Protein AF-A0A9P4TNW9-F1 (afdb_monomer)

Mean predicted aligned error: 18.56 Å

Structure (mmCIF, N/CA/C/O backbone):
data_AF-A0A9P4TNW9-F1
#
_entry.id   AF-A0A9P4TNW9-F1
#
loop_
_atom_site.group_PDB
_atom_site.id
_atom_site.type_symbol
_atom_site.label_atom_id
_atom_site.label_alt_id
_atom_site.label_comp_id
_atom_site.label_asym_id
_atom_site.label_entity_id
_atom_site.label_seq_id
_atom_site.pdbx_PDB_ins_code
_atom_site.Cartn_x
_atom_site.Cartn_y
_atom_site.Cartn_z
_atom_site.occupancy
_atom_site.B_iso_or_equiv
_atom_site.auth_seq_id
_atom_site.auth_comp_id
_atom_site.auth_asym_id
_atom_site.auth_atom_id
_atom_site.pdbx_PDB_model_num
ATOM 1 N N . MET A 1 1 ? 86.520 46.117 -26.690 1.00 47.91 1 MET A N 1
ATOM 2 C CA . MET A 1 1 ? 86.834 45.336 -27.907 1.00 47.91 1 MET A CA 1
ATOM 3 C C . MET A 1 1 ? 85.521 44.893 -28.543 1.00 47.91 1 MET A C 1
ATOM 5 O O . MET A 1 1 ? 84.612 44.568 -27.789 1.00 47.91 1 MET A O 1
ATOM 9 N N . PRO A 1 2 ? 85.377 45.004 -29.872 1.00 52.19 2 PRO A N 1
ATOM 10 C CA . PRO A 1 2 ? 84.082 45.031 -30.552 1.00 52.19 2 PRO A CA 1
ATOM 11 C C . PRO A 1 2 ? 83.482 43.635 -30.749 1.00 52.19 2 PRO A C 1
ATOM 13 O O . PRO A 1 2 ? 84.196 42.674 -31.036 1.00 52.19 2 PRO A O 1
ATOM 16 N N . PHE A 1 3 ? 82.156 43.546 -30.642 1.00 49.03 3 PHE A N 1
ATOM 17 C CA . PHE A 1 3 ? 81.394 42.363 -31.029 1.00 49.03 3 PHE A CA 1
ATOM 18 C C . PHE A 1 3 ? 81.431 42.208 -32.555 1.00 49.03 3 PHE A C 1
ATOM 20 O O . PHE A 1 3 ? 80.931 43.051 -33.298 1.00 49.03 3 PHE A O 1
ATOM 27 N N . LYS A 1 4 ? 82.059 41.123 -33.015 1.00 55.12 4 LYS A N 1
ATOM 28 C CA . LYS A 1 4 ? 82.062 40.679 -34.412 1.00 55.12 4 LYS A CA 1
ATOM 29 C C . LYS A 1 4 ? 80.697 40.054 -34.710 1.00 55.12 4 LYS A C 1
ATOM 31 O O . LYS A 1 4 ? 80.397 38.977 -34.203 1.00 55.12 4 LYS A O 1
ATOM 36 N N . TYR A 1 5 ? 79.887 40.715 -35.531 1.00 51.59 5 TYR A N 1
ATOM 37 C CA . TYR A 1 5 ? 78.721 40.081 -36.141 1.00 51.59 5 TYR A CA 1
ATOM 38 C C . TYR A 1 5 ? 79.212 39.055 -37.166 1.00 51.59 5 TYR A C 1
ATOM 40 O O . TYR A 1 5 ? 79.768 39.409 -38.205 1.00 51.59 5 TYR A O 1
ATOM 48 N N . GLY A 1 6 ? 79.053 37.774 -36.838 1.00 48.97 6 GLY A N 1
ATOM 49 C CA . GLY A 1 6 ? 79.228 36.677 -37.779 1.00 48.97 6 GLY A CA 1
ATOM 50 C C . GLY A 1 6 ? 78.022 36.613 -38.706 1.00 48.97 6 GLY A C 1
ATOM 51 O O . GLY A 1 6 ? 76.986 36.067 -38.346 1.00 48.97 6 GLY A O 1
ATOM 52 N N . GLN A 1 7 ? 78.165 37.191 -39.892 1.00 53.88 7 GLN A N 1
ATOM 53 C CA . GLN A 1 7 ? 77.268 36.977 -41.016 1.00 53.88 7 GLN A CA 1
ATOM 54 C C . GLN A 1 7 ? 77.481 35.542 -41.522 1.00 53.88 7 GLN A C 1
ATOM 56 O O . GLN A 1 7 ? 78.504 35.252 -42.139 1.00 53.88 7 GLN A O 1
ATOM 61 N N . ILE A 1 8 ? 76.539 34.637 -41.248 1.00 53.56 8 ILE A N 1
ATOM 62 C CA . ILE A 1 8 ? 76.513 33.301 -41.858 1.00 53.56 8 ILE A CA 1
ATOM 63 C C . ILE A 1 8 ? 75.318 33.246 -42.808 1.00 53.56 8 ILE A C 1
ATOM 65 O O . ILE A 1 8 ? 74.188 32.977 -42.421 1.00 53.56 8 ILE A O 1
ATOM 69 N N . ARG A 1 9 ? 75.627 33.649 -44.043 1.00 43.59 9 ARG A N 1
ATOM 70 C CA . ARG A 1 9 ? 75.405 32.897 -45.282 1.00 43.59 9 ARG A CA 1
ATOM 71 C C . ARG A 1 9 ? 74.118 32.064 -45.339 1.00 43.59 9 ARG A C 1
ATOM 73 O O . ARG A 1 9 ? 74.047 30.972 -44.787 1.00 43.59 9 ARG A O 1
ATOM 80 N N . SER A 1 10 ? 73.157 32.587 -46.099 1.00 53.81 10 SER A N 1
ATOM 81 C CA . SER A 1 10 ? 72.076 31.824 -46.715 1.00 53.81 10 SER A CA 1
ATOM 82 C C . SER A 1 10 ? 72.660 30.643 -47.485 1.00 53.81 10 SER A C 1
ATOM 84 O O . SER A 1 10 ? 73.411 30.849 -48.439 1.00 53.81 10 SER A O 1
ATOM 86 N N . GLU A 1 11 ? 72.323 29.426 -47.077 1.00 46.09 11 GLU A N 1
ATOM 87 C CA . GLU A 1 11 ? 72.610 28.228 -47.851 1.00 46.09 11 GLU A CA 1
ATOM 88 C C . GLU A 1 11 ? 71.371 27.329 -47.810 1.00 46.09 11 GLU A C 1
ATOM 90 O O . GLU A 1 11 ? 71.047 26.732 -46.790 1.00 46.09 11 GLU A O 1
ATOM 95 N N . ASN A 1 12 ? 70.692 27.345 -48.957 1.00 44.09 12 ASN A N 1
ATOM 96 C CA . ASN A 1 12 ? 69.831 26.324 -49.536 1.00 44.09 12 ASN A CA 1
ATOM 97 C C . ASN A 1 12 ? 68.569 25.929 -48.760 1.00 44.09 12 ASN A C 1
ATOM 99 O O . ASN A 1 12 ? 68.585 25.121 -47.835 1.00 44.09 12 ASN A O 1
ATOM 103 N N . ASP A 1 13 ? 67.447 26.432 -49.280 1.00 46.38 13 ASP A N 1
ATOM 104 C CA . ASP A 1 13 ? 66.204 25.675 -49.378 1.00 46.38 13 ASP A CA 1
ATOM 105 C C . ASP A 1 13 ? 66.505 24.334 -50.069 1.00 46.38 13 ASP A C 1
ATOM 107 O O . ASP A 1 13 ? 66.348 24.178 -51.280 1.00 46.38 13 ASP A O 1
ATOM 111 N N . ASP A 1 14 ? 66.968 23.351 -49.300 1.00 45.84 14 ASP A N 1
ATOM 112 C CA . ASP A 1 14 ? 66.727 21.965 -49.655 1.00 45.84 14 ASP A CA 1
ATOM 113 C C . ASP A 1 14 ? 65.219 21.768 -49.506 1.00 45.84 14 ASP A C 1
ATOM 115 O O . ASP A 1 14 ? 64.694 21.484 -48.425 1.00 45.84 14 ASP A O 1
ATOM 119 N N . GLU A 1 15 ? 64.515 21.961 -50.623 1.00 51.19 15 GLU A N 1
ATOM 120 C CA . GLU A 1 15 ? 63.227 21.348 -50.908 1.00 51.19 15 GLU A CA 1
ATOM 121 C C . GLU A 1 15 ? 63.381 19.834 -50.738 1.00 51.19 15 GLU A C 1
ATOM 123 O O . GLU A 1 15 ? 63.495 19.052 -51.684 1.00 51.19 15 GLU A O 1
ATOM 128 N N . GLN A 1 16 ? 63.374 19.390 -49.486 1.00 46.75 16 GLN A N 1
ATOM 129 C CA . GLN A 1 16 ? 63.173 18.006 -49.147 1.00 46.75 16 GLN A CA 1
ATOM 130 C C . GLN A 1 16 ? 61.691 17.748 -49.375 1.00 46.75 16 GLN A C 1
ATOM 132 O O . GLN A 1 16 ? 60.879 17.733 -48.450 1.00 46.75 16 GLN A O 1
ATOM 137 N N . HIS A 1 17 ? 61.328 17.584 -50.650 1.00 49.25 17 HIS A N 1
ATOM 138 C CA . HIS A 1 17 ? 60.094 16.926 -51.024 1.00 49.25 17 HIS A CA 1
ATOM 139 C C . HIS A 1 17 ? 60.000 15.676 -50.148 1.00 49.25 17 HIS A C 1
ATOM 141 O O . HIS A 1 17 ? 60.891 14.820 -50.232 1.00 49.25 17 HIS A O 1
ATOM 147 N N . PRO A 1 18 ? 58.971 15.538 -49.292 1.00 52.56 18 PRO A N 1
ATOM 148 C CA . PRO A 1 18 ? 58.713 14.252 -48.689 1.00 52.56 18 PRO A CA 1
ATOM 149 C C . PRO A 1 18 ? 58.398 13.328 -49.864 1.00 52.56 18 PRO A C 1
ATOM 151 O O . PRO A 1 18 ? 57.313 13.387 -50.446 1.00 52.56 18 PRO A O 1
ATOM 154 N N . GLY A 1 19 ? 59.392 12.533 -50.277 1.00 48.56 19 GLY A N 1
ATOM 155 C CA . GLY A 1 19 ? 59.220 11.492 -51.281 1.00 48.56 19 GLY A CA 1
ATOM 156 C C . GLY A 1 19 ? 57.992 10.666 -50.907 1.00 48.56 19 GLY A C 1
ATOM 157 O O . GLY A 1 19 ? 57.690 10.575 -49.715 1.00 48.56 19 GLY A O 1
ATOM 158 N N . PRO A 1 20 ? 57.251 10.111 -51.882 1.00 52.66 20 PRO A N 1
ATOM 159 C CA . PRO A 1 20 ? 55.924 9.553 -51.656 1.00 52.66 20 PRO A CA 1
ATOM 160 C C . PRO A 1 20 ? 55.999 8.505 -50.549 1.00 52.66 20 PRO A C 1
ATOM 162 O O . PRO A 1 20 ? 56.418 7.366 -50.770 1.00 52.66 20 PRO A O 1
ATOM 165 N N . GLY A 1 21 ? 55.648 8.925 -49.331 1.00 53.41 21 GLY A N 1
ATOM 166 C CA . GLY A 1 21 ? 55.710 8.085 -48.153 1.00 53.41 21 GLY A CA 1
ATOM 167 C C . GLY A 1 21 ? 54.824 6.898 -48.452 1.00 53.41 21 GLY A C 1
ATOM 168 O O . GLY A 1 21 ? 53.648 7.088 -48.767 1.00 53.41 21 GLY A O 1
ATOM 169 N N . ARG A 1 22 ? 55.404 5.690 -48.448 1.00 57.31 22 ARG A N 1
ATOM 170 C CA . ARG A 1 22 ? 54.666 4.444 -48.664 1.00 57.31 22 ARG A CA 1
ATOM 171 C C . ARG A 1 22 ? 53.419 4.507 -47.800 1.00 57.31 22 ARG A C 1
ATOM 173 O O . ARG A 1 22 ? 53.508 4.417 -46.579 1.00 57.31 22 ARG A O 1
ATOM 180 N N . ILE A 1 23 ? 52.278 4.698 -48.452 1.00 55.97 23 ILE A N 1
ATOM 181 C CA . ILE A 1 23 ? 50.980 4.738 -47.806 1.00 55.97 23 ILE A CA 1
ATOM 182 C C . ILE A 1 23 ? 50.770 3.317 -47.298 1.00 55.97 23 ILE A C 1
ATOM 184 O O . ILE A 1 23 ? 50.393 2.422 -48.056 1.00 55.97 23 ILE A O 1
ATOM 188 N N . THR A 1 24 ? 51.146 3.072 -46.047 1.00 69.50 24 THR A N 1
ATOM 189 C CA . THR A 1 24 ? 50.977 1.768 -45.428 1.00 69.50 24 THR A CA 1
ATOM 190 C C . THR A 1 24 ? 49.485 1.497 -45.373 1.00 69.50 24 THR A C 1
ATOM 192 O O . THR A 1 24 ? 48.682 2.381 -45.086 1.00 69.50 24 THR A O 1
ATOM 195 N N . PHE A 1 25 ? 49.091 0.269 -45.693 1.00 70.50 25 PHE A N 1
ATOM 196 C CA . PHE A 1 25 ? 47.695 -0.173 -45.669 1.00 70.50 25 PHE A CA 1
ATOM 197 C C . PHE A 1 25 ? 46.952 0.290 -44.394 1.00 70.50 25 PHE A C 1
ATOM 199 O O . PHE A 1 25 ? 45.797 0.699 -44.455 1.00 70.50 25 PHE A O 1
ATOM 206 N N . TRP A 1 26 ? 47.672 0.359 -43.271 1.00 65.44 26 TRP A N 1
ATOM 207 C CA . TRP A 1 26 ? 47.224 0.877 -41.980 1.00 65.44 26 TRP A CA 1
ATOM 208 C C . TRP A 1 26 ? 46.790 2.351 -41.962 1.00 65.44 26 TRP A C 1
ATOM 210 O O . TRP A 1 26 ? 45.797 2.657 -41.310 1.00 65.44 26 TRP A O 1
ATOM 220 N N . SER A 1 27 ? 47.450 3.265 -42.684 1.00 71.00 27 SER A N 1
ATOM 221 C CA . SER A 1 27 ? 47.025 4.676 -42.714 1.00 71.00 27 SER A CA 1
ATOM 222 C C . SER A 1 27 ? 45.714 4.855 -43.481 1.00 71.00 27 SER A C 1
ATOM 224 O O . SER A 1 27 ? 44.834 5.587 -43.033 1.00 71.00 27 SER A O 1
ATOM 226 N N . ARG A 1 28 ? 45.516 4.093 -44.567 1.00 72.38 28 ARG A N 1
ATOM 227 C CA . ARG A 1 28 ? 44.237 4.052 -45.297 1.00 72.38 28 ARG A CA 1
ATOM 228 C C . ARG A 1 28 ? 43.113 3.484 -44.439 1.00 72.38 28 ARG A C 1
ATOM 230 O O . ARG A 1 28 ? 42.012 4.022 -44.459 1.00 72.38 28 ARG A O 1
ATOM 237 N N . VAL A 1 29 ? 43.386 2.427 -43.673 1.00 76.44 29 VAL A N 1
ATOM 238 C CA . VAL A 1 29 ? 42.402 1.842 -42.752 1.00 76.44 29 VAL A CA 1
ATOM 239 C C . VAL A 1 29 ? 42.029 2.839 -41.647 1.00 76.44 29 VAL A C 1
ATOM 241 O O . VAL A 1 29 ? 40.841 3.032 -41.405 1.00 76.44 29 VAL A O 1
ATOM 244 N N . CYS A 1 30 ? 42.996 3.537 -41.042 1.00 75.81 30 CYS A N 1
ATOM 245 C CA . CYS A 1 30 ? 42.730 4.568 -40.028 1.00 75.81 30 CYS A CA 1
ATOM 246 C C . CYS A 1 30 ? 41.928 5.765 -40.568 1.00 75.81 30 CYS A C 1
ATOM 248 O O . CYS A 1 30 ? 41.048 6.290 -39.885 1.00 75.81 30 CYS A O 1
ATOM 250 N N . ASP A 1 31 ? 42.185 6.195 -41.804 1.00 73.75 31 ASP A N 1
ATOM 251 C CA . ASP A 1 31 ? 41.414 7.279 -42.417 1.00 73.75 31 ASP A CA 1
ATOM 252 C C . ASP A 1 31 ? 39.982 6.852 -42.758 1.00 73.75 31 ASP A C 1
ATOM 254 O O . ASP A 1 31 ? 39.045 7.644 -42.623 1.00 73.75 31 ASP A O 1
ATOM 258 N N . VAL A 1 32 ? 39.786 5.595 -43.165 1.00 77.38 32 VAL A N 1
ATOM 259 C CA . VAL A 1 32 ? 38.453 5.031 -43.412 1.00 77.38 32 VAL A CA 1
ATOM 260 C C . VAL A 1 32 ? 37.669 4.907 -42.108 1.00 77.38 32 VAL A C 1
ATOM 262 O O . VAL A 1 32 ? 36.507 5.309 -42.073 1.00 77.38 32 VAL A O 1
ATOM 265 N N . THR A 1 33 ? 38.282 4.434 -41.020 1.00 75.31 33 THR A N 1
ATOM 266 C CA . THR A 1 33 ? 37.598 4.315 -39.721 1.00 75.31 33 THR A CA 1
ATOM 267 C C . THR A 1 33 ? 37.238 5.679 -39.136 1.00 75.31 33 THR A C 1
ATOM 269 O O . THR A 1 33 ? 36.120 5.849 -38.652 1.00 75.31 33 THR A O 1
ATOM 272 N N . ARG A 1 34 ? 38.106 6.693 -39.270 1.00 77.12 34 ARG A N 1
ATOM 273 C CA . ARG A 1 34 ? 37.798 8.072 -38.847 1.00 77.12 34 ARG A CA 1
ATOM 274 C C . ARG A 1 34 ? 36.654 8.689 -39.657 1.00 77.12 34 ARG A C 1
ATOM 276 O O . ARG A 1 34 ? 35.833 9.420 -39.108 1.00 77.12 34 ARG A O 1
ATOM 283 N N . LYS A 1 35 ? 36.570 8.377 -40.956 1.00 78.50 35 LYS A N 1
ATOM 284 C CA . LYS A 1 35 ? 35.457 8.804 -41.821 1.00 78.50 35 LYS A CA 1
ATOM 285 C C . LYS A 1 35 ? 34.158 8.050 -41.526 1.00 78.50 35 LYS A C 1
ATOM 287 O O . LYS A 1 35 ? 33.093 8.646 -41.648 1.00 78.50 35 LYS A O 1
ATOM 292 N N . LEU A 1 36 ? 34.228 6.784 -41.104 1.00 84.81 36 LEU A N 1
ATOM 293 C CA . LEU A 1 36 ? 33.054 5.980 -40.737 1.00 84.81 36 LEU A CA 1
ATOM 294 C C . LEU A 1 36 ? 32.521 6.262 -39.327 1.00 84.81 36 LEU A C 1
ATOM 296 O O . LEU A 1 36 ? 31.360 5.970 -39.045 1.00 84.81 36 LEU A O 1
ATOM 300 N N . GLN A 1 37 ? 33.339 6.830 -38.443 1.00 86.50 37 GLN A N 1
ATOM 301 C CA . GLN A 1 37 ? 32.962 7.077 -37.053 1.00 86.50 37 GLN A CA 1
ATOM 302 C C . GLN A 1 37 ? 31.727 7.983 -36.940 1.00 86.50 37 GLN A C 1
ATOM 304 O O . GLN A 1 37 ? 30.786 7.663 -36.219 1.00 86.50 37 GLN A O 1
ATOM 309 N N . TRP A 1 38 ? 31.691 9.079 -37.698 1.00 88.31 38 TRP A N 1
ATOM 310 C CA . TRP A 1 38 ? 30.572 10.024 -37.697 1.00 88.31 38 TRP A CA 1
ATOM 311 C C . TRP A 1 38 ? 29.245 9.436 -38.200 1.00 88.31 38 TRP A C 1
ATOM 313 O O . TRP A 1 38 ? 28.261 9.530 -37.464 1.00 88.31 38 TRP A O 1
ATOM 323 N N . PRO A 1 39 ? 29.169 8.794 -39.385 1.00 91.44 39 PRO A N 1
ATOM 324 C CA . PRO A 1 39 ? 27.926 8.172 -39.833 1.00 91.44 39 PRO A CA 1
ATOM 325 C C . PRO A 1 39 ? 27.506 7.007 -38.931 1.00 91.44 39 PRO A C 1
ATOM 327 O O . PRO A 1 39 ? 26.314 6.833 -38.696 1.00 91.44 39 PRO A O 1
ATOM 330 N N . SER A 1 40 ? 28.455 6.253 -38.363 1.00 90.12 40 SER A N 1
ATOM 331 C CA . SER A 1 40 ? 28.145 5.193 -37.396 1.00 90.12 40 SER A CA 1
ATOM 332 C C . SER A 1 40 ? 27.512 5.745 -36.117 1.00 90.12 40 SER A C 1
ATOM 334 O O . SER A 1 40 ? 26.516 5.198 -35.649 1.00 90.12 40 SER A O 1
ATOM 336 N N . ILE A 1 41 ? 28.063 6.823 -35.547 1.00 93.31 41 ILE A N 1
ATOM 337 C CA . ILE A 1 41 ? 27.492 7.481 -34.361 1.00 93.31 41 ILE A CA 1
ATOM 338 C C . ILE A 1 41 ? 26.113 8.051 -34.693 1.00 93.31 41 ILE A C 1
ATOM 340 O O . ILE A 1 41 ? 25.175 7.872 -33.924 1.00 93.31 41 ILE A O 1
ATOM 344 N N . PHE A 1 42 ? 25.962 8.693 -35.850 1.00 94.75 42 PHE A N 1
ATOM 345 C CA . PHE A 1 42 ? 24.683 9.249 -36.279 1.00 94.75 42 PHE A CA 1
ATOM 346 C C . PHE A 1 42 ? 23.604 8.169 -36.440 1.00 94.75 42 PHE A C 1
ATOM 348 O O . PHE A 1 42 ? 22.486 8.336 -35.955 1.00 94.75 42 PHE A O 1
ATOM 355 N N . LEU A 1 43 ? 23.949 7.032 -37.052 1.00 95.88 43 LEU A N 1
ATOM 356 C CA . LEU A 1 43 ? 23.042 5.894 -37.198 1.00 95.88 43 LEU A CA 1
ATOM 357 C C . LEU A 1 43 ? 22.665 5.311 -35.831 1.00 95.88 43 LEU A C 1
ATOM 359 O O . LEU A 1 43 ? 21.486 5.075 -35.577 1.00 95.88 43 LEU A O 1
ATOM 363 N N . LEU A 1 44 ? 23.631 5.154 -34.920 1.00 96.25 44 LEU A N 1
ATOM 364 C CA . LEU A 1 44 ? 23.372 4.712 -33.547 1.00 96.25 44 LEU A CA 1
ATOM 365 C C . LEU A 1 44 ? 22.409 5.665 -32.820 1.00 96.25 44 LEU A C 1
ATOM 367 O O . LEU A 1 44 ? 21.446 5.216 -32.203 1.00 96.25 44 LEU A O 1
ATOM 371 N N . LEU A 1 45 ? 22.634 6.977 -32.921 1.00 96.19 45 LEU A N 1
ATOM 372 C CA . LEU A 1 45 ? 21.770 7.986 -32.308 1.00 96.19 45 LEU A CA 1
ATOM 373 C C . LEU A 1 45 ? 20.358 7.963 -32.897 1.00 96.19 45 LEU A C 1
ATOM 375 O O . LEU A 1 45 ? 19.396 8.070 -32.142 1.00 96.19 45 LEU A O 1
ATOM 379 N N . LEU A 1 46 ? 20.215 7.765 -34.211 1.00 96.81 46 LEU A N 1
ATOM 380 C CA . LEU A 1 46 ? 18.908 7.595 -34.849 1.00 96.81 46 LEU A CA 1
ATOM 381 C C . LEU A 1 46 ? 18.185 6.343 -34.353 1.00 96.81 46 LEU A C 1
ATOM 383 O O . LEU A 1 46 ? 16.992 6.404 -34.060 1.00 96.81 46 LEU A O 1
ATOM 387 N N . VAL A 1 47 ? 18.897 5.223 -34.216 1.00 96.94 47 VAL A N 1
ATOM 388 C CA . VAL A 1 47 ? 18.327 3.987 -33.666 1.00 96.94 47 VAL A CA 1
ATOM 389 C C . VAL A 1 47 ? 17.857 4.218 -32.230 1.00 96.94 47 VAL A C 1
ATOM 391 O O . VAL A 1 47 ? 16.704 3.922 -31.921 1.00 96.94 47 VAL A O 1
ATOM 394 N N . ILE A 1 48 ? 18.685 4.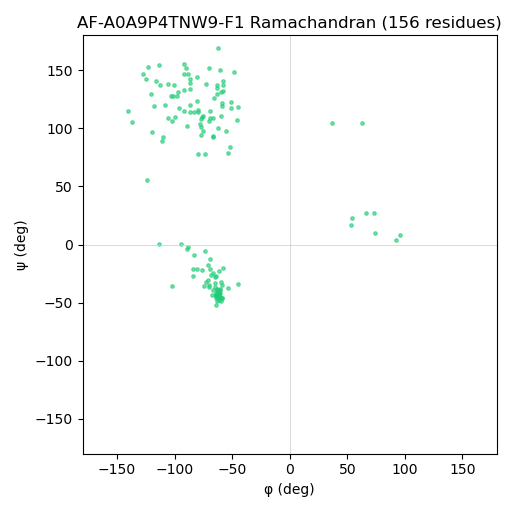829 -31.376 1.00 96.25 48 ILE A N 1
ATOM 395 C CA . ILE A 1 48 ? 18.313 5.156 -29.991 1.00 96.25 48 ILE A CA 1
ATOM 396 C C . ILE A 1 48 ? 17.099 6.090 -29.961 1.00 96.25 48 ILE A C 1
ATOM 398 O O . ILE A 1 48 ? 16.135 5.810 -29.253 1.00 96.25 48 ILE A O 1
ATOM 402 N N . LEU A 1 49 ? 17.104 7.169 -30.746 1.00 95.75 49 LEU A N 1
ATOM 403 C CA . LEU A 1 49 ? 15.998 8.122 -30.803 1.00 95.75 49 LEU A CA 1
ATOM 404 C C . LEU A 1 49 ? 14.700 7.449 -31.262 1.00 95.75 49 LEU A C 1
ATOM 406 O O . LEU A 1 49 ? 13.656 7.643 -30.645 1.00 95.75 49 LEU A O 1
ATOM 410 N N . SER A 1 50 ? 14.762 6.621 -32.307 1.00 94.94 50 SER A N 1
ATOM 411 C CA . SER A 1 50 ? 13.595 5.884 -32.795 1.00 94.94 50 SER A CA 1
ATOM 412 C C . SER A 1 50 ? 13.044 4.919 -31.742 1.00 94.94 50 SER A C 1
ATOM 414 O O . SER A 1 50 ? 11.830 4.861 -31.555 1.00 94.94 50 SER A O 1
ATOM 416 N N . ALA A 1 51 ? 13.914 4.240 -30.987 1.00 93.38 51 ALA A N 1
ATOM 417 C CA . ALA A 1 51 ? 13.508 3.389 -29.875 1.00 93.38 51 ALA A CA 1
ATOM 418 C C . ALA A 1 51 ? 12.821 4.200 -28.764 1.00 93.38 51 ALA A C 1
ATOM 420 O O . ALA A 1 51 ? 11.756 3.807 -28.295 1.00 93.38 51 ALA A O 1
ATOM 421 N N . GLN A 1 52 ? 13.367 5.362 -28.389 1.00 93.06 52 GLN A N 1
ATOM 422 C CA . GLN A 1 52 ? 12.762 6.246 -27.384 1.00 93.06 52 GLN A CA 1
ATOM 423 C C . GLN A 1 52 ? 11.378 6.746 -27.821 1.00 93.06 52 GLN A C 1
ATOM 425 O O . GLN A 1 52 ? 10.428 6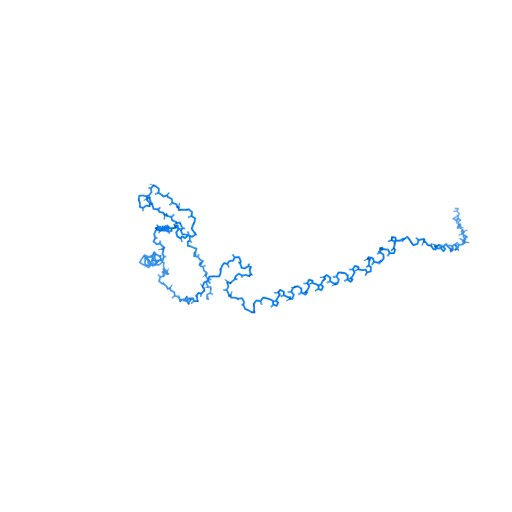.697 -27.043 1.00 93.06 52 GLN A O 1
ATOM 430 N N . ILE A 1 53 ? 11.234 7.159 -29.085 1.00 91.56 53 ILE A N 1
ATOM 431 C CA . ILE A 1 53 ? 9.949 7.583 -29.656 1.00 91.56 53 ILE A CA 1
ATOM 432 C C . ILE A 1 53 ? 8.951 6.420 -29.641 1.00 91.56 53 ILE A C 1
ATOM 434 O O . ILE A 1 53 ? 7.812 6.597 -29.219 1.00 91.56 53 ILE A O 1
ATOM 438 N N . GLN A 1 54 ? 9.363 5.214 -30.037 1.00 89.69 54 GLN A N 1
ATOM 439 C CA . GLN A 1 54 ? 8.489 4.039 -29.990 1.00 89.69 54 GLN A CA 1
ATOM 440 C C . GLN A 1 54 ? 8.038 3.697 -28.566 1.00 89.69 54 GLN A C 1
ATOM 442 O O . GLN A 1 54 ? 6.870 3.368 -28.366 1.00 89.69 54 GLN A O 1
ATOM 447 N N . ILE A 1 55 ? 8.930 3.788 -27.577 1.00 87.25 55 ILE A N 1
ATOM 448 C CA . ILE A 1 55 ? 8.591 3.576 -26.163 1.00 87.25 55 ILE A CA 1
ATOM 449 C C . ILE A 1 55 ? 7.593 4.637 -25.693 1.00 87.25 55 ILE A C 1
ATOM 451 O O . ILE A 1 55 ? 6.598 4.294 -25.058 1.00 87.25 55 ILE A O 1
ATOM 455 N N . LEU A 1 56 ? 7.813 5.903 -26.056 1.00 82.94 56 LEU A N 1
ATOM 456 C CA . LEU A 1 56 ? 6.924 7.005 -25.700 1.00 82.94 56 LEU A CA 1
ATOM 457 C C . LEU A 1 56 ? 5.529 6.842 -26.320 1.00 82.94 56 LEU A C 1
ATOM 459 O O . LEU A 1 56 ? 4.531 6.985 -25.624 1.00 82.94 56 LEU A O 1
ATOM 463 N N . HIS A 1 57 ? 5.446 6.467 -27.599 1.00 82.75 57 HIS A N 1
ATOM 464 C CA . HIS A 1 57 ? 4.173 6.205 -28.282 1.00 82.75 57 HIS A CA 1
ATOM 465 C C . HIS A 1 57 ? 3.427 4.982 -27.741 1.00 82.75 57 HIS A C 1
ATOM 467 O O . HIS A 1 57 ? 2.210 4.889 -27.894 1.00 82.75 57 HIS A O 1
ATOM 473 N N . ARG A 1 58 ? 4.139 4.033 -27.127 1.00 78.50 58 ARG A N 1
ATOM 474 C CA . ARG A 1 58 ? 3.536 2.877 -26.452 1.00 78.50 58 ARG A CA 1
ATOM 475 C C . ARG A 1 58 ? 3.077 3.190 -25.031 1.00 78.50 58 ARG A C 1
ATOM 477 O O . ARG A 1 58 ? 2.412 2.347 -24.431 1.00 78.50 58 ARG A O 1
ATOM 484 N N . GLN A 1 59 ? 3.410 4.360 -24.482 1.00 72.56 59 GLN A N 1
ATOM 485 C CA . GLN A 1 59 ? 2.905 4.749 -23.173 1.00 72.56 59 GLN A CA 1
ATOM 486 C C . GLN A 1 59 ? 1.415 5.107 -23.266 1.00 72.56 59 GLN A C 1
ATOM 488 O O . GLN A 1 59 ? 0.987 5.766 -24.216 1.00 72.56 59 GLN A O 1
ATOM 493 N N . PRO A 1 60 ? 0.597 4.676 -22.295 1.00 70.56 60 PRO A N 1
ATOM 494 C CA . PRO A 1 60 ? -0.819 5.008 -22.278 1.00 70.56 60 PRO A CA 1
ATOM 495 C C . PRO A 1 60 ? -1.012 6.526 -22.140 1.00 70.56 60 PRO A C 1
ATOM 497 O O . PRO A 1 60 ? -0.394 7.159 -21.287 1.00 70.56 60 PRO A O 1
ATOM 500 N N . ALA A 1 61 ? -1.917 7.097 -22.944 1.00 70.44 61 ALA A N 1
ATOM 501 C CA . ALA A 1 61 ? -2.203 8.539 -22.986 1.00 70.44 61 ALA A CA 1
ATOM 502 C C . ALA A 1 61 ? -2.655 9.132 -21.636 1.00 70.44 61 ALA A C 1
ATOM 504 O O . ALA A 1 61 ? -2.564 10.337 -21.416 1.00 70.44 61 ALA A O 1
ATOM 505 N N . SER A 1 62 ? -3.130 8.287 -20.721 1.00 70.00 62 SER A N 1
ATOM 506 C CA . SER A 1 62 ? -3.441 8.666 -19.350 1.00 70.00 62 SER A CA 1
ATOM 507 C C . SER A 1 62 ? -3.013 7.556 -18.401 1.00 70.00 62 SER A C 1
ATOM 509 O O . SER A 1 62 ? -3.575 6.458 -18.426 1.00 70.00 62 SER A O 1
ATOM 511 N N . MET A 1 63 ? -2.038 7.847 -17.546 1.00 64.75 63 MET A N 1
ATOM 512 C CA . MET A 1 63 ? -1.687 6.969 -16.440 1.00 64.75 63 MET A CA 1
ATOM 513 C C . MET A 1 63 ? -2.677 7.196 -15.286 1.00 64.75 63 MET A C 1
ATOM 515 O O . MET A 1 63 ? -2.826 8.336 -14.834 1.00 64.75 63 MET A O 1
ATOM 519 N N . PRO A 1 64 ? -3.380 6.159 -14.799 1.00 68.81 64 PRO A N 1
ATOM 520 C CA . PRO A 1 64 ? -4.267 6.301 -13.652 1.00 68.81 64 PRO A CA 1
ATOM 521 C C . PRO A 1 64 ? -3.498 6.825 -12.435 1.00 68.81 64 PRO A C 1
ATOM 523 O O . PRO A 1 64 ? -2.459 6.279 -12.077 1.00 68.81 64 PRO A O 1
ATOM 526 N N . ILE A 1 65 ? -4.021 7.837 -11.738 1.00 67.88 65 ILE A N 1
ATOM 527 C CA . ILE A 1 65 ? -3.390 8.381 -10.522 1.00 67.88 65 ILE A CA 1
ATOM 528 C C . ILE A 1 65 ? -3.075 7.238 -9.542 1.00 67.88 65 ILE A C 1
ATOM 530 O O . ILE A 1 65 ? -3.960 6.456 -9.179 1.00 67.88 65 ILE A O 1
ATOM 534 N N . GLY A 1 66 ? -1.802 7.106 -9.158 1.00 66.38 66 GLY A N 1
ATOM 535 C CA . GLY A 1 66 ? -1.309 6.038 -8.283 1.00 66.38 66 GLY A CA 1
ATOM 536 C C . GLY A 1 66 ? -1.223 4.655 -8.939 1.00 66.38 66 GLY A C 1
ATOM 537 O O . GLY A 1 66 ? -1.455 3.656 -8.265 1.00 66.38 66 GLY A O 1
ATOM 538 N N . SER A 1 67 ? -1.049 4.550 -10.259 1.00 68.19 67 SER A N 1
ATOM 539 C CA . SER A 1 67 ? -0.610 3.300 -10.899 1.00 68.19 67 SER A CA 1
ATOM 540 C C . SER A 1 67 ? 0.908 3.261 -11.021 1.00 68.19 67 SER A C 1
ATOM 542 O O . SER A 1 67 ? 1.560 4.300 -11.075 1.00 68.19 67 SER A O 1
ATOM 544 N N . ASP A 1 68 ? 1.450 2.054 -11.093 1.00 73.19 68 ASP A N 1
ATOM 545 C CA . ASP A 1 68 ? 2.869 1.827 -11.319 1.00 73.19 68 ASP A CA 1
ATOM 546 C C . ASP A 1 68 ? 3.194 1.810 -12.822 1.00 73.19 68 ASP A C 1
ATOM 548 O O . ASP A 1 68 ? 2.451 1.240 -13.620 1.00 73.19 68 ASP A O 1
ATOM 552 N N . ILE A 1 69 ? 4.313 2.435 -13.194 1.00 71.00 69 ILE A N 1
ATOM 553 C CA . ILE A 1 69 ? 4.847 2.481 -14.565 1.00 71.00 69 ILE A CA 1
ATOM 554 C C . ILE A 1 69 ? 5.465 1.132 -14.938 1.00 71.00 69 ILE A C 1
ATOM 556 O O . ILE A 1 69 ? 5.375 0.691 -16.082 1.00 71.00 69 ILE A O 1
ATOM 560 N N . ASN A 1 70 ? 6.083 0.467 -13.962 1.00 74.44 70 ASN A N 1
ATOM 561 C CA . ASN A 1 70 ? 6.904 -0.717 -14.192 1.00 74.44 70 ASN A CA 1
ATOM 562 C C . ASN A 1 70 ? 6.128 -2.027 -14.023 1.00 74.44 70 ASN A C 1
ATOM 564 O O . ASN A 1 70 ? 6.707 -3.097 -14.184 1.00 74.44 70 ASN A O 1
ATOM 568 N N . SER A 1 71 ? 4.830 -1.957 -13.705 1.00 67.50 71 SER A N 1
ATOM 569 C CA . SER A 1 71 ? 3.991 -3.130 -13.409 1.00 67.50 71 SER A CA 1
ATOM 570 C C . SER A 1 71 ? 4.564 -4.043 -12.309 1.00 67.50 71 SER A C 1
ATOM 572 O O . SER A 1 71 ? 4.233 -5.224 -12.248 1.00 67.50 71 SER A O 1
ATOM 574 N N . LEU A 1 72 ? 5.422 -3.507 -11.436 1.00 72.88 72 LEU A N 1
ATOM 575 C CA . LEU A 1 72 ? 5.950 -4.186 -10.253 1.00 72.88 72 LEU A CA 1
ATOM 576 C C . LEU A 1 72 ? 4.860 -4.33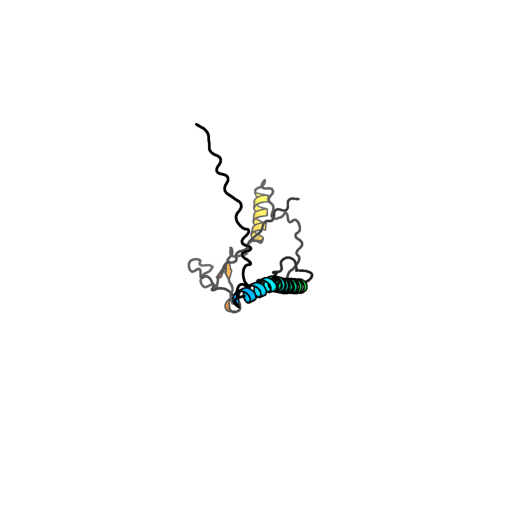9 -9.192 1.00 72.88 72 LEU A C 1
ATOM 578 O O . LEU A 1 72 ? 4.874 -5.293 -8.418 1.00 72.88 72 LEU A O 1
ATOM 582 N N . VAL A 1 73 ? 3.912 -3.399 -9.155 1.00 70.94 73 VAL A N 1
ATOM 583 C CA . VAL A 1 73 ? 2.782 -3.428 -8.228 1.00 70.94 73 VAL A CA 1
ATOM 584 C C . VAL A 1 73 ? 1.521 -3.927 -8.944 1.00 70.94 73 VAL A C 1
ATOM 586 O O . VAL A 1 73 ? 1.144 -3.366 -9.978 1.00 70.94 73 VAL A O 1
ATOM 589 N N . PRO A 1 74 ? 0.824 -4.947 -8.406 1.00 66.94 74 PRO A N 1
ATOM 590 C CA . PRO A 1 74 ? -0.418 -5.437 -8.990 1.00 66.94 74 PRO A CA 1
ATOM 591 C C . PRO A 1 74 ? -1.501 -4.351 -9.030 1.00 66.94 74 PRO A C 1
ATOM 593 O O . PRO A 1 74 ? -1.556 -3.441 -8.200 1.00 66.94 74 PRO A O 1
ATOM 596 N N . THR A 1 75 ? -2.388 -4.442 -10.021 1.00 68.38 75 THR A N 1
ATOM 597 C CA . THR A 1 75 ? -3.475 -3.472 -10.194 1.00 68.38 75 THR A CA 1
ATOM 598 C C . THR A 1 75 ? -4.584 -3.741 -9.180 1.00 68.38 75 THR A C 1
ATOM 600 O O . THR A 1 75 ? -5.328 -4.710 -9.301 1.00 68.38 75 THR A O 1
ATOM 603 N N . PHE A 1 76 ? -4.714 -2.873 -8.179 1.00 73.06 76 PHE A N 1
ATOM 604 C CA . PHE A 1 76 ? -5.808 -2.934 -7.210 1.00 73.06 76 PHE A CA 1
ATOM 605 C C . PHE A 1 76 ? -7.028 -2.145 -7.695 1.00 73.06 76 PHE A C 1
ATOM 607 O O . PHE A 1 76 ? -6.891 -1.095 -8.330 1.00 73.06 76 PHE A O 1
ATOM 614 N N . GLY A 1 77 ? -8.230 -2.618 -7.354 1.00 74.06 77 GLY A N 1
ATOM 615 C CA . GLY A 1 77 ? -9.462 -1.861 -7.567 1.00 74.06 77 GLY A CA 1
ATOM 616 C C . GLY A 1 77 ? -9.408 -0.526 -6.819 1.00 74.06 77 GLY A C 1
ATOM 617 O O . GLY A 1 77 ? -9.228 -0.495 -5.602 1.00 74.06 77 GLY A O 1
ATOM 618 N N . LYS A 1 78 ? -9.551 0.587 -7.543 1.00 69.88 78 LYS A N 1
ATOM 619 C CA . LYS A 1 78 ? -9.548 1.936 -6.961 1.00 69.88 78 LYS A CA 1
ATOM 620 C C . LYS A 1 78 ? -10.985 2.396 -6.749 1.00 69.88 78 LYS A C 1
ATOM 622 O O . LYS A 1 78 ? -11.799 2.326 -7.663 1.00 69.88 78 LYS A O 1
ATOM 627 N N . SER A 1 79 ? -11.287 2.903 -5.556 1.00 75.38 79 SER A N 1
ATOM 628 C CA . SER A 1 79 ? -12.545 3.601 -5.277 1.00 75.38 79 SER A CA 1
ATOM 629 C C . SER A 1 79 ? -12.239 5.018 -4.809 1.00 75.38 79 SER A C 1
ATOM 631 O O . SER A 1 79 ? -11.408 5.226 -3.923 1.00 75.38 79 SER A O 1
ATOM 633 N N . GLN A 1 80 ? -12.886 6.009 -5.420 1.00 74.94 80 GLN A N 1
ATOM 634 C CA . GLN A 1 80 ? -12.765 7.389 -4.972 1.00 74.94 80 GLN A CA 1
ATOM 635 C C . GLN A 1 80 ? -13.672 7.585 -3.759 1.00 74.94 80 GLN A C 1
ATOM 637 O O . GLN A 1 80 ? -14.895 7.509 -3.865 1.00 74.94 80 GLN A O 1
ATOM 642 N N . LYS A 1 81 ? -13.074 7.844 -2.594 1.00 77.00 81 LYS A N 1
ATOM 643 C CA . LYS A 1 81 ? -13.817 8.223 -1.391 1.00 77.00 81 LYS A CA 1
ATOM 644 C C . LYS A 1 81 ? -13.691 9.720 -1.163 1.00 77.00 81 LYS A C 1
ATOM 646 O O . LYS A 1 81 ? -12.591 10.266 -1.134 1.00 77.00 81 LYS A O 1
ATOM 651 N N . LYS A 1 82 ? -14.833 10.385 -0.991 1.00 80.12 82 LYS A N 1
ATOM 652 C CA . LYS A 1 82 ? -14.870 11.779 -0.552 1.00 80.12 82 LYS A CA 1
ATOM 653 C C . LYS A 1 82 ? -14.664 11.806 0.959 1.00 80.12 82 LYS A C 1
ATOM 655 O O . LYS A 1 82 ? -15.497 11.293 1.701 1.00 80.12 82 LYS A O 1
ATOM 660 N N . PHE A 1 83 ? -13.569 12.409 1.404 1.00 77.38 83 PHE A N 1
ATOM 661 C CA . PHE A 1 83 ? -13.345 12.671 2.820 1.00 77.38 83 PHE A CA 1
ATOM 662 C C . PHE A 1 83 ? -14.078 13.956 3.195 1.00 77.38 83 PHE A C 1
ATOM 664 O O . PHE A 1 83 ? -13.772 15.033 2.684 1.00 77.38 83 PHE A O 1
ATOM 671 N N . LEU A 1 84 ? -15.095 13.830 4.042 1.00 83.56 84 LEU A N 1
ATOM 672 C CA . LEU A 1 84 ? -15.749 14.978 4.659 1.00 83.56 84 LEU A CA 1
ATOM 673 C C . LEU A 1 84 ? -15.038 15.303 5.968 1.00 83.56 84 LEU A C 1
ATOM 675 O O . LEU A 1 84 ? -14.476 14.415 6.610 1.00 83.56 84 LEU A O 1
ATOM 679 N N . LYS A 1 85 ? -15.075 16.578 6.366 1.00 82.12 85 LYS A N 1
ATOM 680 C CA . LYS A 1 85 ? -14.566 16.995 7.671 1.00 82.12 85 LYS A CA 1
ATOM 681 C C . LYS A 1 85 ? -15.351 16.260 8.754 1.00 82.12 85 LYS A C 1
ATOM 683 O O . LYS A 1 85 ? -16.526 16.547 8.965 1.00 82.12 85 LYS A O 1
ATOM 688 N N . ASP A 1 86 ? -14.684 15.340 9.434 1.00 83.12 86 ASP A N 1
ATOM 689 C CA . ASP A 1 86 ? -15.232 14.629 10.579 1.00 83.12 86 ASP A CA 1
ATOM 690 C C . ASP A 1 86 ? -14.588 15.166 11.855 1.00 83.12 86 ASP A C 1
ATOM 692 O O . ASP A 1 86 ? -13.402 14.966 12.110 1.00 83.12 86 ASP A O 1
ATOM 696 N N . THR A 1 87 ? -15.364 15.902 12.646 1.00 86.50 87 THR A N 1
ATOM 697 C CA . THR A 1 87 ? -14.881 16.505 13.893 1.00 86.50 87 THR A CA 1
ATOM 698 C C . THR A 1 87 ? -15.024 15.582 15.095 1.00 86.50 87 THR A C 1
ATOM 700 O O . THR A 1 87 ? -14.610 15.969 16.182 1.00 86.50 87 THR A O 1
ATOM 703 N N . ARG A 1 88 ? -15.591 14.376 14.943 1.00 86.62 88 ARG A N 1
ATOM 704 C CA . ARG A 1 88 ? -15.806 13.440 16.063 1.00 86.62 88 ARG A CA 1
ATOM 705 C C . ARG A 1 88 ? -14.502 12.959 16.698 1.00 86.62 88 ARG A C 1
ATOM 707 O O . ARG A 1 88 ? -14.474 12.656 17.885 1.00 86.62 88 ARG A O 1
ATOM 714 N N . TYR A 1 89 ? -13.428 12.947 15.915 1.00 85.12 89 TYR A N 1
ATOM 715 C CA . TYR A 1 89 ? -12.089 12.529 16.334 1.00 85.12 89 TYR A CA 1
ATOM 716 C C . TYR A 1 89 ? -11.243 13.668 16.917 1.00 85.12 89 TYR A C 1
ATOM 718 O O . TYR A 1 89 ? -10.129 13.425 17.386 1.00 85.12 89 TYR A O 1
ATOM 726 N N . ASN A 1 90 ? -11.762 14.899 16.901 1.00 86.50 90 ASN A N 1
ATOM 727 C CA . ASN A 1 90 ? -11.070 16.073 17.414 1.00 86.50 90 ASN A CA 1
ATOM 728 C C . ASN A 1 90 ? -11.559 16.376 18.829 1.00 86.50 90 ASN A C 1
ATOM 730 O O . ASN A 1 90 ? -12.757 16.528 19.058 1.00 86.50 90 ASN A O 1
ATOM 734 N N . SER A 1 91 ? -10.624 16.515 19.767 1.00 85.19 91 SER A N 1
ATOM 735 C CA . SER A 1 91 ? -10.928 17.039 21.096 1.00 85.19 91 SER A CA 1
ATOM 736 C C . SER A 1 91 ? -10.723 18.553 21.125 1.00 85.19 91 SER A C 1
ATOM 738 O O . SER A 1 91 ? -9.809 19.072 20.488 1.00 85.19 91 SER A O 1
ATOM 740 N N . ASP A 1 92 ? -11.530 19.267 21.909 1.00 85.69 92 ASP A N 1
ATOM 741 C CA . ASP A 1 92 ? -11.252 20.659 22.272 1.00 85.69 92 ASP A CA 1
ATOM 742 C C . ASP A 1 92 ? -10.041 20.805 23.216 1.00 85.69 92 ASP A C 1
ATOM 744 O O . ASP A 1 92 ? -9.556 2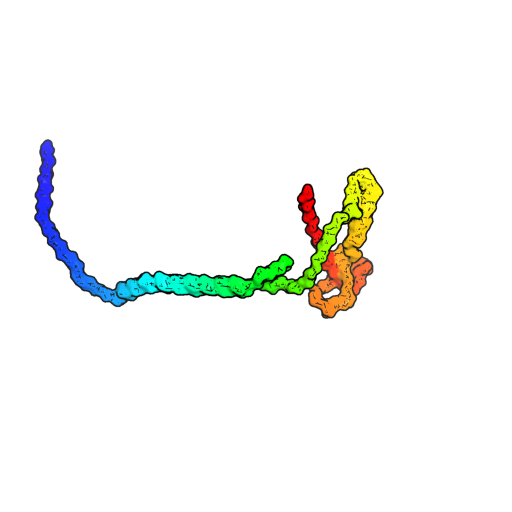1.917 23.410 1.00 85.69 92 ASP A O 1
ATOM 748 N N . HIS A 1 93 ? -9.564 19.692 23.795 1.00 84.88 93 HIS A N 1
ATOM 749 C CA . HIS A 1 93 ? -8.500 19.598 24.803 1.00 84.88 93 HIS A CA 1
ATOM 750 C C . HIS A 1 93 ? -8.701 20.483 26.046 1.00 84.88 93 HIS A C 1
ATOM 752 O O . HIS A 1 93 ? -7.766 20.694 26.815 1.00 84.88 93 HIS A O 1
ATOM 758 N N . LYS A 1 94 ? -9.921 20.974 26.272 1.00 88.25 94 LYS A N 1
ATOM 759 C CA . LYS A 1 94 ? -10.293 21.828 27.407 1.00 88.25 94 LYS A CA 1
ATOM 760 C C . LYS A 1 94 ? -11.031 21.044 28.477 1.00 88.25 94 LYS A C 1
ATOM 762 O O . LYS A 1 94 ? -10.860 21.317 29.660 1.00 88.25 94 LYS A O 1
ATOM 767 N N . THR A 1 95 ? -11.848 20.073 28.069 1.00 90.50 95 THR A N 1
ATOM 768 C CA . THR A 1 95 ? -12.648 19.268 28.997 1.00 90.50 95 THR A CA 1
ATOM 769 C C . THR A 1 95 ? -12.233 17.802 28.967 1.00 90.50 95 THR A C 1
ATOM 771 O O . THR A 1 95 ? -11.976 17.218 27.911 1.00 90.50 95 THR A O 1
ATOM 774 N N . THR A 1 96 ? -12.218 17.168 30.140 1.00 91.12 96 THR A N 1
ATOM 775 C CA . THR A 1 96 ? -11.998 15.718 30.263 1.00 91.12 96 THR A CA 1
ATOM 776 C C . THR A 1 96 ? -13.051 14.929 29.486 1.00 91.12 96 THR A C 1
ATOM 778 O O . THR A 1 96 ? -12.721 13.928 28.855 1.00 91.12 96 THR A O 1
ATOM 781 N N . ALA A 1 97 ? -14.292 15.427 29.448 1.00 91.44 97 ALA A N 1
ATOM 782 C CA . ALA A 1 97 ? -15.383 14.855 28.667 1.00 91.44 97 ALA A CA 1
ATOM 783 C C . ALA A 1 97 ? -15.102 14.867 27.152 1.00 91.44 97 ALA A C 1
ATOM 785 O O . ALA A 1 97 ? -15.296 13.846 26.493 1.00 91.44 97 ALA A O 1
ATOM 786 N N . SER A 1 98 ? -14.597 15.975 26.595 1.00 89.38 98 SER A N 1
ATOM 787 C CA . SER A 1 98 ? -14.222 16.047 25.174 1.00 89.38 98 SER A CA 1
ATOM 788 C C . SER A 1 98 ? -13.080 15.087 24.839 1.00 89.38 98 SER A C 1
ATOM 790 O O . SER A 1 98 ? -13.142 14.374 23.837 1.00 89.38 98 SER A O 1
ATOM 792 N N . ILE A 1 99 ? -12.053 15.020 25.693 1.00 89.06 99 ILE A N 1
ATOM 793 C CA . ILE A 1 99 ? -10.918 14.106 25.501 1.00 89.06 99 ILE A CA 1
ATOM 794 C C . ILE A 1 99 ? -11.390 12.648 25.539 1.00 89.06 99 ILE A C 1
ATOM 796 O O . ILE A 1 99 ? -11.013 11.861 24.671 1.00 89.06 99 ILE A O 1
ATOM 800 N N . ALA A 1 100 ? -12.236 12.292 26.510 1.00 91.69 100 ALA A N 1
ATOM 801 C CA . ALA A 1 100 ? -12.786 10.946 26.632 1.00 91.69 100 ALA A CA 1
ATOM 802 C C . ALA A 1 100 ? -13.640 10.567 25.414 1.00 91.69 100 ALA A C 1
ATOM 804 O O . ALA A 1 100 ? -13.470 9.477 24.870 1.00 91.69 100 ALA A O 1
ATOM 805 N N . LYS A 1 101 ? -14.486 11.487 24.935 1.00 91.88 101 LYS A N 1
ATOM 806 C CA . LYS A 1 101 ? -15.326 11.275 23.751 1.00 91.88 101 LYS A CA 1
ATOM 807 C C . LYS A 1 101 ? -14.495 11.074 22.484 1.00 91.88 101 LYS A C 1
ATOM 809 O O . LYS A 1 101 ? -14.713 10.108 21.762 1.00 91.88 101 LYS A O 1
ATOM 814 N N . ALA A 1 102 ? -13.510 11.938 22.234 1.00 89.94 102 ALA A N 1
ATOM 815 C CA . ALA A 1 102 ? -12.618 11.785 21.086 1.00 89.94 102 ALA A CA 1
ATOM 816 C C . ALA A 1 102 ? -11.846 10.456 21.156 1.00 89.94 102 ALA A C 1
ATOM 818 O O . ALA A 1 102 ? -11.735 9.746 20.159 1.00 89.94 102 ALA A O 1
ATOM 819 N N . LYS A 1 103 ? -11.362 10.077 22.346 1.00 88.19 103 LYS A N 1
ATOM 820 C CA . LYS A 1 103 ? -10.682 8.795 22.575 1.00 88.19 103 LYS A CA 1
ATOM 821 C C . LYS A 1 103 ? -11.588 7.596 22.280 1.00 88.19 103 LYS A C 1
ATOM 823 O O . LYS A 1 103 ? -11.131 6.635 21.669 1.00 88.19 103 LYS A O 1
ATOM 828 N N . GLU A 1 104 ? -12.855 7.641 22.684 1.00 91.38 104 GLU A N 1
ATOM 829 C CA . GLU A 1 104 ? -13.826 6.585 22.382 1.00 91.38 104 GLU A CA 1
ATOM 830 C C . GLU A 1 104 ? -14.043 6.433 20.871 1.00 91.38 104 GLU A C 1
ATOM 832 O O . GLU A 1 104 ? -14.017 5.319 20.352 1.00 91.38 104 GLU A O 1
ATOM 837 N N . GLU A 1 105 ? -14.184 7.544 20.146 1.00 90.12 105 GLU A N 1
ATOM 838 C CA . GLU A 1 105 ? -14.306 7.524 18.685 1.00 90.12 105 GLU A CA 1
ATOM 839 C C . GLU A 1 105 ? -13.050 6.934 18.025 1.00 90.12 105 GLU A C 1
ATOM 841 O O . GLU A 1 105 ? -13.160 6.060 17.164 1.00 90.12 105 GLU A O 1
ATOM 846 N N . TRP A 1 106 ? -11.850 7.302 18.485 1.00 86.00 106 TRP A N 1
ATOM 847 C CA . TRP A 1 106 ? -10.600 6.682 18.025 1.00 86.00 106 TRP A CA 1
ATOM 848 C C . TRP A 1 106 ? -10.539 5.176 18.308 1.00 86.00 106 TRP A C 1
ATOM 850 O O . TRP A 1 106 ? -10.091 4.407 17.456 1.00 86.00 106 TRP A O 1
ATOM 860 N N . HIS A 1 107 ? -11.035 4.720 19.460 1.00 84.69 107 HIS A N 1
ATOM 8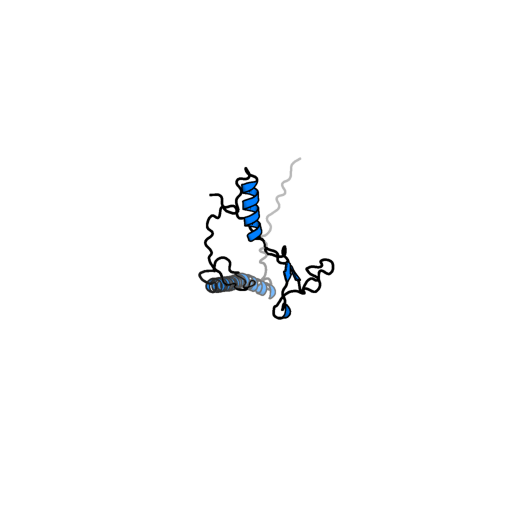61 C CA . HIS A 1 107 ? -11.099 3.291 19.772 1.00 84.69 107 HIS A CA 1
ATOM 862 C C . HIS A 1 107 ? -12.037 2.513 18.843 1.00 84.69 107 HIS A C 1
ATOM 864 O O . HIS A 1 107 ? -11.777 1.339 18.589 1.00 84.69 107 HIS A O 1
ATOM 870 N N . LYS A 1 108 ? -13.078 3.147 18.287 1.00 85.25 108 LYS A N 1
ATOM 871 C CA . LYS A 1 108 ? -13.958 2.519 17.283 1.00 85.25 108 LYS A CA 1
ATOM 872 C C . LYS A 1 108 ? -13.242 2.269 15.953 1.00 85.25 108 LYS A C 1
ATOM 874 O O . LYS A 1 108 ? -13.642 1.368 15.220 1.00 85.25 108 LYS A O 1
ATOM 879 N N . LEU A 1 109 ? -12.202 3.049 15.641 1.00 80.31 109 LEU A N 1
ATOM 880 C CA . LEU A 1 109 ? -11.377 2.864 14.442 1.00 80.31 109 LEU A CA 1
ATOM 881 C C . LEU A 1 109 ? -10.271 1.825 14.632 1.00 80.31 109 LEU A C 1
ATOM 883 O O . LEU A 1 109 ? -9.825 1.223 13.656 1.00 80.31 109 LEU A O 1
ATOM 887 N N . ALA A 1 110 ? -9.806 1.630 15.867 1.00 76.44 110 ALA A N 1
ATOM 888 C CA . ALA A 1 110 ? -8.749 0.675 16.142 1.00 76.44 110 ALA A CA 1
ATOM 889 C C . ALA A 1 110 ? -9.222 -0.752 15.798 1.00 76.44 110 ALA A C 1
ATOM 891 O O . ALA A 1 110 ? -10.293 -1.171 16.251 1.00 76.44 110 ALA A O 1
ATOM 892 N N . PRO A 1 111 ? -8.443 -1.527 15.021 1.00 71.69 111 PRO A N 1
ATOM 893 C CA . PRO A 1 111 ? -8.785 -2.914 14.759 1.00 71.69 111 PRO A CA 1
ATOM 894 C C . PRO A 1 111 ? -8.854 -3.684 16.081 1.00 71.69 111 PRO A C 1
ATOM 896 O O . PRO A 1 111 ? -7.956 -3.610 16.928 1.00 71.69 111 PRO A O 1
ATOM 899 N N . LYS A 1 112 ? -9.948 -4.431 16.260 1.00 73.44 112 LYS A N 1
ATOM 900 C CA . LYS A 1 112 ? -10.112 -5.337 17.400 1.00 73.44 112 LYS A CA 1
ATOM 901 C C . LYS A 1 112 ? -8.957 -6.341 17.397 1.00 73.44 112 LYS A C 1
ATOM 903 O O . LYS A 1 112 ? -8.595 -6.844 16.341 1.00 73.44 112 LYS A O 1
ATOM 908 N N . GLY A 1 113 ? -8.391 -6.617 18.570 1.00 71.69 113 GLY A N 1
ATOM 909 C CA . GLY A 1 113 ? -7.248 -7.530 18.705 1.00 71.69 113 GLY A CA 1
ATOM 910 C C . GLY A 1 113 ? -5.876 -6.851 18.743 1.00 71.69 113 GLY A C 1
ATOM 911 O O . GLY A 1 113 ? -4.865 -7.541 18.725 1.00 71.69 113 GLY A O 1
ATOM 912 N N . GLY A 1 114 ? -5.807 -5.515 18.823 1.00 73.00 114 GLY A N 1
ATOM 913 C CA . GLY A 1 114 ? -4.549 -4.807 19.111 1.00 73.00 114 GLY A CA 1
ATOM 914 C C . GLY A 1 114 ? -3.496 -4.929 18.007 1.00 73.00 114 GLY A C 1
ATOM 915 O O . GLY A 1 114 ? -2.305 -4.864 18.288 1.00 73.00 114 GLY A O 1
ATOM 916 N N . GLY A 1 115 ? -3.940 -5.133 16.765 1.00 78.75 115 GLY A N 1
ATOM 917 C CA . GLY A 1 115 ? -3.059 -5.401 15.629 1.00 78.75 115 GLY A CA 1
ATOM 918 C C . GLY A 1 115 ? -2.822 -6.886 15.362 1.00 78.75 115 GLY A C 1
ATOM 919 O O . GLY A 1 115 ? -2.077 -7.198 14.445 1.00 78.75 115 GLY A O 1
ATOM 920 N N . PHE A 1 116 ? -3.469 -7.798 16.092 1.00 84.94 116 PHE A N 1
ATOM 921 C CA . PHE A 1 116 ? -3.436 -9.232 15.811 1.00 84.94 116 PHE A CA 1
ATOM 922 C C . PHE A 1 116 ? -4.803 -9.738 15.360 1.00 84.94 116 PHE A C 1
ATOM 924 O O . PHE A 1 116 ? -5.826 -9.384 15.950 1.00 84.94 116 PHE A O 1
ATOM 931 N N . ILE A 1 117 ? -4.815 -10.585 14.333 1.00 86.50 117 ILE A N 1
ATOM 932 C CA . ILE A 1 117 ? -6.021 -11.269 13.859 1.00 86.50 117 ILE A CA 1
ATOM 933 C C . ILE A 1 117 ? -5.801 -12.774 13.779 1.00 86.50 117 ILE A C 1
ATOM 935 O O . ILE A 1 117 ? -4.708 -13.240 13.466 1.00 86.50 117 ILE A O 1
ATOM 939 N N . GLU A 1 118 ? -6.861 -13.524 14.049 1.00 87.69 118 GLU A N 1
ATOM 940 C CA . GLU A 1 118 ? -6.918 -14.965 13.828 1.00 87.69 118 GLU A CA 1
ATOM 941 C C . GLU A 1 118 ? -7.474 -15.230 12.428 1.00 87.69 118 GLU A C 1
ATOM 943 O O . GLU A 1 118 ? -8.486 -14.639 12.042 1.00 87.69 118 GLU A O 1
ATOM 948 N N . VAL A 1 119 ? -6.821 -16.115 11.673 1.00 85.94 119 VAL A N 1
ATOM 949 C CA . VAL A 1 119 ? -7.274 -16.527 10.337 1.00 85.94 119 VAL A CA 1
ATOM 950 C C . VAL A 1 119 ? 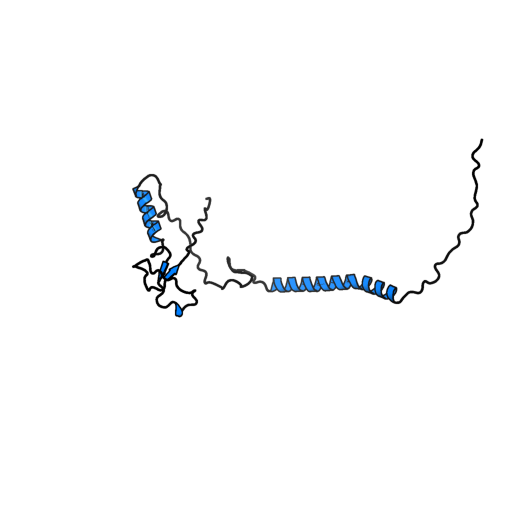-7.520 -18.040 10.354 1.00 85.94 119 VAL A C 1
ATOM 952 O O . VAL A 1 119 ? -6.566 -18.803 10.199 1.00 85.94 119 VAL A O 1
ATOM 955 N N . PRO A 1 120 ? -8.778 -18.494 10.540 1.00 83.38 120 PRO A N 1
ATOM 9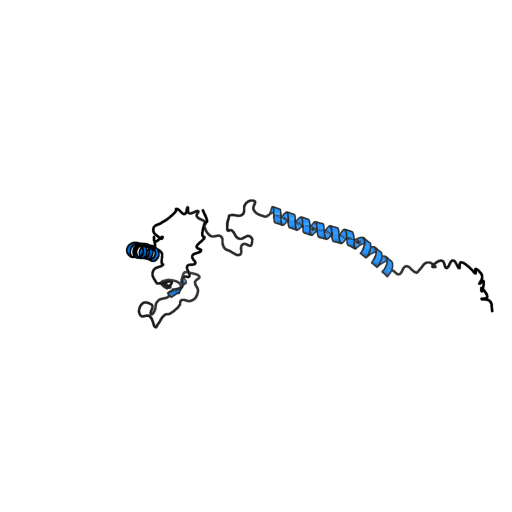56 C CA . PRO A 1 120 ? -9.089 -19.914 10.735 1.00 83.38 120 PRO A CA 1
ATOM 957 C C . PRO A 1 120 ? -8.665 -20.837 9.583 1.00 83.38 120 PRO A C 1
ATOM 959 O O . PRO A 1 120 ? -8.296 -21.979 9.831 1.00 83.38 120 PRO A O 1
ATOM 962 N N . ASP A 1 121 ? -8.684 -20.352 8.337 1.00 87.25 121 ASP A N 1
ATOM 963 C CA . ASP A 1 121 ? -8.272 -21.114 7.148 1.00 87.25 121 ASP A CA 1
ATOM 964 C C . ASP A 1 121 ? -7.166 -20.387 6.369 1.00 87.25 121 ASP A C 1
ATOM 966 O O . ASP A 1 121 ? -7.289 -20.075 5.183 1.00 87.25 121 ASP A O 1
ATOM 970 N N . TYR A 1 122 ? -6.063 -20.062 7.051 1.00 87.81 122 TYR A N 1
ATOM 971 C CA . TYR A 1 122 ? -4.966 -19.307 6.433 1.00 87.81 122 TYR A CA 1
ATOM 972 C C . TYR A 1 122 ? -4.323 -20.034 5.242 1.00 87.81 122 TYR A C 1
ATOM 974 O O . TYR A 1 122 ? -3.739 -19.383 4.379 1.00 87.81 122 TYR A O 1
ATOM 982 N N . LYS A 1 123 ? -4.444 -21.368 5.170 1.00 88.44 123 LYS A N 1
ATOM 983 C CA . LYS A 1 123 ? -3.874 -22.198 4.097 1.00 88.44 123 LYS A CA 1
ATOM 984 C C . LYS A 1 123 ? -4.566 -21.993 2.749 1.00 88.44 123 LYS A C 1
ATOM 986 O O . LYS A 1 123 ? -3.960 -22.274 1.719 1.00 88.44 123 LYS A O 1
ATOM 991 N N . SER A 1 124 ? -5.799 -21.487 2.746 1.00 90.62 124 SER A N 1
ATOM 992 C CA . SER A 1 124 ? -6.510 -21.085 1.526 1.00 90.62 124 SER A CA 1
ATOM 993 C C . SER A 1 124 ? -5.983 -19.772 0.918 1.00 90.62 124 SER A C 1
ATOM 995 O O . SER A 1 124 ? -6.391 -19.379 -0.177 1.00 90.62 124 SER A O 1
ATOM 997 N N . HIS A 1 125 ? -5.056 -19.092 1.602 1.00 84.62 125 HIS A N 1
ATOM 998 C CA . HIS A 1 125 ? -4.503 -17.802 1.209 1.00 84.62 125 HIS A CA 1
ATOM 999 C C . HIS A 1 125 ? -2.975 -17.856 1.083 1.00 84.62 125 HIS A C 1
ATOM 1001 O O . HIS A 1 125 ? -2.290 -18.611 1.768 1.00 84.62 125 HIS A O 1
ATOM 1007 N N . THR A 1 126 ? -2.406 -16.997 0.236 1.00 88.56 126 THR A N 1
ATOM 1008 C CA . THR A 1 126 ? -0.950 -16.796 0.170 1.00 88.56 126 THR A CA 1
ATOM 1009 C C . THR A 1 126 ? -0.510 -15.867 1.303 1.00 88.56 126 THR A C 1
ATOM 1011 O O . THR A 1 126 ? -0.302 -14.672 1.101 1.00 88.56 126 THR A O 1
ATOM 1014 N N . LEU A 1 127 ? -0.425 -16.411 2.516 1.00 82.94 127 LEU A N 1
ATOM 1015 C CA . LEU A 1 127 ? 0.001 -15.703 3.723 1.00 82.94 127 LEU A CA 1
ATOM 1016 C C . LEU A 1 127 ? 1.343 -16.255 4.235 1.00 82.94 127 LEU A C 1
ATOM 1018 O O . LEU A 1 127 ? 1.676 -17.410 3.958 1.00 82.94 127 LEU A O 1
ATOM 1022 N N . PRO A 1 128 ? 2.132 -15.453 4.974 1.00 86.44 128 PRO A N 1
ATOM 1023 C CA . PRO A 1 128 ? 3.317 -15.959 5.664 1.00 86.44 128 PRO A CA 1
ATOM 1024 C C . PRO A 1 128 ? 2.939 -17.009 6.728 1.00 86.44 128 PRO A C 1
ATOM 1026 O O . PRO A 1 128 ? 1.764 -17.165 7.053 1.00 86.44 128 PRO A O 1
ATOM 1029 N N . PRO A 1 129 ? 3.907 -17.735 7.309 1.00 89.62 129 PRO A N 1
ATOM 1030 C CA . PRO A 1 129 ? 3.627 -18.614 8.436 1.00 89.62 129 PRO A CA 1
ATOM 1031 C C . PRO A 1 129 ? 3.003 -17.849 9.621 1.00 89.62 129 PRO A C 1
ATOM 1033 O O . PRO A 1 129 ? 3.429 -16.725 9.910 1.00 89.62 129 PRO A O 1
ATOM 1036 N N . PRO A 1 130 ? 2.019 -18.441 10.317 1.00 90.38 130 PRO A N 1
ATOM 1037 C CA . PRO A 1 130 ? 1.356 -17.813 11.455 1.00 90.38 130 PRO A CA 1
ATOM 1038 C C . PRO A 1 130 ? 2.274 -17.707 12.681 1.00 90.38 130 PRO A C 1
ATOM 1040 O O . PRO A 1 130 ? 3.177 -18.520 12.904 1.00 90.38 130 PRO A O 1
ATOM 1043 N N . MET A 1 131 ? 2.015 -16.699 13.512 1.00 87.25 131 MET A N 1
ATOM 1044 C CA . MET A 1 131 ? 2.658 -16.536 14.814 1.00 87.25 131 MET A CA 1
ATOM 1045 C C . MET A 1 131 ? 1.903 -17.316 15.887 1.00 87.25 131 MET A C 1
ATOM 1047 O O . MET A 1 131 ? 0.673 -17.326 15.918 1.00 87.25 131 MET A O 1
ATOM 1051 N N . HIS A 1 132 ? 2.659 -17.896 16.816 1.00 88.50 132 HIS A N 1
ATOM 1052 C CA . HIS A 1 132 ? 2.129 -18.698 17.911 1.00 88.50 132 HIS A CA 1
ATOM 1053 C C . HIS A 1 132 ? 2.481 -18.050 19.249 1.00 88.50 132 HIS A C 1
ATOM 1055 O O . HIS A 1 132 ? 3.656 -17.908 19.587 1.00 88.50 132 HIS A O 1
ATOM 1061 N N . PHE A 1 133 ? 1.463 -17.684 20.029 1.00 82.12 133 PHE A N 1
ATOM 1062 C CA . PHE A 1 133 ? 1.635 -17.060 21.342 1.00 82.12 133 PHE A CA 1
ATOM 1063 C C . PHE A 1 133 ? 1.212 -18.031 22.446 1.00 82.12 133 PHE A C 1
ATOM 1065 O O . PHE A 1 133 ? 0.049 -18.088 22.836 1.00 82.12 133 PHE A O 1
ATOM 1072 N N . ASN A 1 134 ? 2.168 -18.803 22.966 1.00 85.12 134 ASN A N 1
ATOM 1073 C CA . ASN A 1 134 ? 1.902 -19.782 24.029 1.00 85.12 134 ASN A CA 1
ATOM 1074 C C . ASN A 1 134 ? 1.735 -19.150 25.418 1.00 85.12 134 ASN A C 1
ATOM 1076 O O . ASN A 1 134 ? 1.130 -19.760 26.298 1.00 85.12 134 ASN A O 1
ATOM 1080 N N . GLU A 1 135 ? 2.268 -17.943 25.603 1.00 85.12 135 GLU A N 1
ATOM 1081 C CA . GLU A 1 135 ? 2.270 -17.206 26.872 1.00 85.12 135 GLU A CA 1
ATOM 1082 C C . GLU A 1 135 ? 0.966 -16.431 27.111 1.00 85.12 135 GLU A C 1
ATOM 1084 O O . GLU A 1 135 ? 0.639 -16.115 28.251 1.00 85.12 135 GLU A O 1
ATOM 1089 N N . MET A 1 136 ? 0.202 -16.141 26.051 1.00 80.88 136 MET A N 1
ATOM 1090 C CA . MET A 1 136 ? -1.068 -15.417 26.133 1.00 80.88 136 MET A CA 1
ATOM 1091 C C . MET A 1 136 ? -2.240 -16.405 26.076 1.00 80.88 136 MET A C 1
ATOM 1093 O O . MET A 1 136 ? -2.514 -16.946 25.001 1.00 80.88 136 MET A O 1
ATOM 1097 N N . PRO A 1 137 ? -2.981 -16.622 27.182 1.00 83.12 137 PRO A N 1
ATOM 1098 C CA . PRO A 1 137 ? -4.066 -17.604 27.228 1.00 83.12 137 PRO A CA 1
ATOM 1099 C C . PRO A 1 137 ? -5.105 -17.428 26.113 1.00 83.12 137 PRO A C 1
ATOM 1101 O O . PRO A 1 137 ? -5.578 -18.405 25.542 1.00 83.12 137 PRO A O 1
ATOM 1104 N N . GLN A 1 138 ? -5.413 -16.180 25.757 1.00 80.75 138 GLN A N 1
ATOM 1105 C CA . GLN A 1 138 ? -6.392 -15.818 24.731 1.00 80.75 138 GLN A CA 1
ATOM 1106 C C . GLN A 1 138 ? -5.968 -16.124 23.279 1.00 80.75 138 GLN A C 1
ATOM 1108 O O . GLN A 1 138 ? -6.829 -16.154 22.399 1.00 80.75 138 GLN A O 1
ATOM 1113 N N . LEU A 1 139 ? -4.673 -16.334 23.016 1.00 79.56 139 LEU A N 1
ATOM 1114 C CA . LEU A 1 139 ? -4.114 -16.594 21.677 1.00 79.56 139 LEU A CA 1
ATOM 1115 C C . LEU A 1 139 ? -3.530 -18.008 21.533 1.00 79.56 139 LEU A C 1
ATOM 1117 O O . LEU A 1 139 ? -3.018 -18.373 20.475 1.00 79.56 139 LEU A O 1
ATOM 1121 N N . ARG A 1 140 ? -3.600 -18.821 22.589 1.00 86.00 140 ARG A N 1
ATOM 1122 C CA . ARG A 1 140 ? -2.986 -20.145 22.613 1.00 86.00 140 ARG A CA 1
ATOM 1123 C C . ARG A 1 140 ? -3.652 -21.080 21.602 1.00 86.00 140 ARG A C 1
ATOM 1125 O O . ARG A 1 140 ? -4.862 -21.276 21.643 1.00 86.00 140 ARG A O 1
ATOM 1132 N N . GLY A 1 141 ? -2.844 -21.682 20.729 1.00 84.00 141 GLY A N 1
ATOM 1133 C CA . GLY A 1 141 ? -3.316 -22.609 19.692 1.00 84.00 141 GLY A CA 1
ATOM 1134 C C . GLY A 1 141 ? -4.033 -21.940 18.515 1.00 84.00 141 GLY A C 1
ATOM 1135 O O . GLY A 1 141 ? -4.634 -22.646 17.712 1.00 84.00 141 GLY A O 1
ATOM 1136 N N . LYS A 1 142 ? -3.986 -20.605 18.416 1.00 86.00 142 LYS A N 1
ATOM 1137 C CA . LYS A 1 142 ? -4.598 -19.845 17.323 1.00 86.00 142 LYS A CA 1
ATOM 1138 C C . LYS A 1 142 ? -3.572 -19.432 16.282 1.00 86.00 142 LYS A C 1
ATOM 1140 O O . LYS A 1 142 ? -2.511 -18.908 16.625 1.00 86.00 142 LYS A O 1
ATOM 1145 N N . GLU A 1 143 ? -3.955 -19.566 15.019 1.00 90.25 143 GLU A N 1
ATOM 1146 C CA . GLU A 1 143 ? -3.157 -19.128 13.875 1.00 90.25 143 GLU A CA 1
ATOM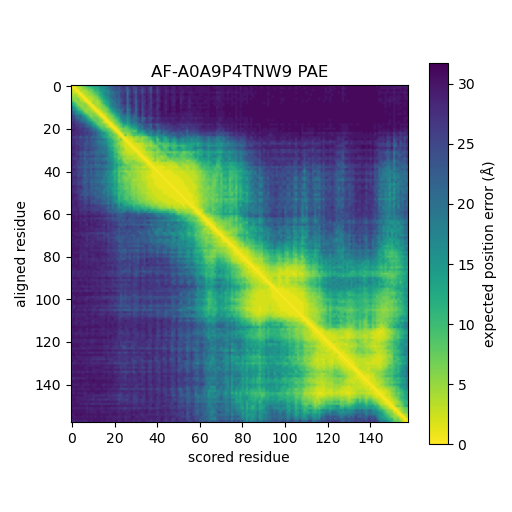 1147 C C . GLU A 1 143 ? -3.258 -17.605 13.731 1.00 90.25 143 GLU A C 1
ATOM 1149 O O . GLU A 1 143 ? -4.218 -17.065 13.171 1.00 90.25 143 GLU A O 1
ATOM 1154 N N . THR A 1 144 ? -2.287 -16.905 14.324 1.00 87.19 144 THR A N 1
ATOM 1155 C CA . THR A 1 144 ? -2.355 -15.456 14.546 1.00 87.19 144 THR A CA 1
ATOM 1156 C C . THR A 1 144 ? -1.440 -14.692 13.590 1.00 87.19 144 THR A C 1
ATOM 1158 O O . THR A 1 144 ? -0.286 -15.058 13.379 1.00 87.19 144 THR A O 1
ATOM 1161 N N . PHE A 1 145 ? -1.925 -13.574 13.058 1.00 87.94 145 PHE A N 1
ATOM 1162 C CA . PHE A 1 145 ? -1.206 -12.701 12.130 1.00 87.94 145 PHE A CA 1
ATOM 1163 C C . PHE A 1 145 ? -1.167 -11.268 12.653 1.00 87.94 145 PHE A C 1
ATOM 1165 O O . PHE A 1 145 ? -2.149 -10.790 13.218 1.00 87.94 145 PHE A O 1
ATOM 1172 N N . ALA A 1 146 ? -0.048 -10.570 12.444 1.00 85.00 146 ALA A N 1
ATOM 1173 C CA . ALA A 1 146 ? 0.067 -9.147 12.746 1.00 85.00 146 ALA A CA 1
ATOM 1174 C C . ALA A 1 146 ? -0.408 -8.322 11.550 1.00 85.00 146 ALA A C 1
ATOM 1176 O O . ALA A 1 146 ? 0.000 -8.552 10.412 1.00 85.00 146 ALA A O 1
ATOM 1177 N N . ILE A 1 147 ? -1.224 -7.315 11.831 1.00 78.50 147 ILE A N 1
ATOM 1178 C CA . ILE A 1 147 ? -1.621 -6.274 10.896 1.00 78.50 147 ILE A CA 1
ATOM 1179 C C . ILE A 1 147 ? -0.935 -4.982 11.316 1.00 78.50 147 ILE A C 1
ATOM 1181 O O . ILE A 1 147 ? -1.178 -4.453 12.401 1.00 78.50 147 ILE A O 1
ATOM 1185 N N . ALA A 1 148 ? -0.130 -4.430 10.414 1.00 73.88 148 ALA A N 1
ATOM 1186 C CA . ALA A 1 148 ? 0.356 -3.066 10.533 1.00 73.88 148 ALA A CA 1
ATOM 1187 C C . ALA A 1 148 ? -0.606 -2.122 9.796 1.00 73.88 148 ALA A C 1
ATOM 1189 O O . ALA A 1 148 ? -0.751 -2.200 8.576 1.00 73.88 148 ALA A O 1
ATOM 1190 N N . VAL A 1 149 ? -1.269 -1.226 10.533 1.00 64.88 149 VAL A N 1
ATOM 1191 C CA . 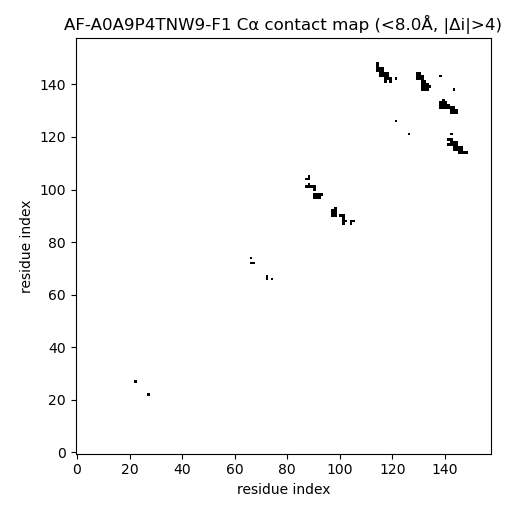VAL A 1 149 ? -2.099 -0.161 9.948 1.00 64.88 149 VAL A CA 1
ATOM 1192 C C . VAL A 1 149 ? -1.324 1.148 10.003 1.00 64.88 149 VAL A C 1
ATOM 1194 O O . VAL A 1 149 ? -1.189 1.764 11.060 1.00 64.88 149 VAL A O 1
ATOM 1197 N N . PHE A 1 150 ? -0.829 1.595 8.854 1.00 62.16 150 PHE A N 1
ATOM 1198 C CA . PHE A 1 150 ? -0.154 2.882 8.737 1.00 62.16 150 PHE A CA 1
ATOM 1199 C C . PHE A 1 150 ? -1.184 3.985 8.490 1.00 62.16 150 PHE A C 1
ATOM 1201 O O . PHE A 1 150 ? -1.897 3.968 7.489 1.00 62.16 150 PHE A O 1
ATOM 1208 N N . HIS A 1 151 ? -1.251 4.960 9.395 1.00 59.16 151 HIS A N 1
ATOM 1209 C CA . HIS A 1 151 ? -2.006 6.190 9.176 1.00 59.16 151 HIS A CA 1
ATOM 1210 C C . HIS A 1 151 ? -1.045 7.268 8.674 1.00 59.16 151 HIS A C 1
ATOM 1212 O O . HIS A 1 151 ? -0.135 7.670 9.395 1.00 59.16 151 HIS A O 1
ATOM 1218 N N . GLN A 1 152 ? -1.252 7.765 7.454 1.00 50.25 152 GLN A N 1
ATOM 1219 C CA . GLN A 1 152 ? -0.633 9.018 7.027 1.00 50.25 152 GLN A CA 1
ATOM 1220 C C . GLN A 1 152 ? -1.568 10.168 7.403 1.00 50.25 152 GLN A C 1
ATOM 1222 O O . GLN A 1 152 ? -2.575 10.401 6.734 1.00 50.25 152 GLN A O 1
ATOM 1227 N N . MET A 1 153 ? -1.256 10.882 8.486 1.00 50.56 153 MET A N 1
ATOM 1228 C CA . MET A 1 153 ? -1.907 12.162 8.760 1.00 50.56 153 MET A CA 1
ATOM 1229 C C . MET A 1 153 ? -1.299 13.226 7.849 1.00 50.56 153 MET A C 1
ATOM 1231 O O . MET A 1 153 ? -0.209 13.732 8.103 1.00 50.56 153 MET A O 1
ATOM 1235 N N . HIS A 1 154 ? -2.013 13.562 6.776 1.00 51.34 154 HIS A N 1
ATOM 1236 C CA . HIS A 1 154 ? -1.691 14.718 5.946 1.00 51.34 154 HIS A CA 1
ATOM 1237 C C . HIS A 1 154 ? -2.371 15.951 6.534 1.00 51.34 154 HIS A C 1
ATOM 1239 O O . HIS A 1 154 ? -3.597 16.045 6.558 1.00 51.34 154 HIS A O 1
ATOM 1245 N N . TYR A 1 155 ? -1.576 16.900 7.025 1.00 47.09 155 TYR A N 1
ATOM 1246 C CA . TYR A 1 155 ? -2.093 18.192 7.462 1.00 47.09 155 TYR A CA 1
ATOM 1247 C C . TYR A 1 155 ? -2.368 19.056 6.226 1.00 47.09 155 TYR A C 1
ATOM 1249 O O . TYR A 1 155 ? -1.440 19.597 5.625 1.00 47.09 155 TYR A O 1
ATOM 1257 N N . SER A 1 156 ? -3.635 19.200 5.830 1.00 46.75 156 SER A N 1
ATOM 1258 C CA . SER A 1 156 ? -4.007 20.230 4.860 1.00 46.75 156 SER A CA 1
ATOM 1259 C C . SER A 1 156 ? -4.028 21.580 5.577 1.00 46.75 156 SER A C 1
ATOM 1261 O O . SER A 1 156 ? -4.911 21.828 6.401 1.00 46.75 156 SER A O 1
ATOM 1263 N N . ARG A 1 157 ? -3.066 22.460 5.279 1.00 43.56 157 ARG A N 1
ATOM 1264 C CA . ARG A 1 157 ? -3.223 23.888 5.581 1.00 43.56 157 ARG A CA 1
ATOM 1265 C C . ARG A 1 157 ? -4.348 24.415 4.687 1.00 43.56 157 ARG A C 1
ATOM 1267 O O . ARG A 1 157 ? -4.182 24.443 3.471 1.00 43.56 157 ARG A O 1
ATOM 1274 N N . GLY A 1 158 ? -5.491 24.718 5.297 1.00 42.47 158 GLY A N 1
ATOM 1275 C CA . GLY A 1 158 ? -6.495 25.613 4.724 1.00 42.47 158 GLY A CA 1
ATOM 1276 C C . GLY A 1 158 ? -6.124 27.059 4.997 1.00 42.47 158 GLY A C 1
ATOM 1277 O O . GLY A 1 158 ? -5.392 27.284 5.991 1.00 42.47 158 GLY A O 1
#

Radius of gyration: 41.2 Å; Cα contacts (8 Å, |Δi|>4): 64; chains: 1; bounding box: 103×68×82 Å

Solvent-accessible surface area (backbone atoms only — not comparable to full-atom values): 10642 Å² total; per-residue (Å²): 136,82,87,79,81,80,84,76,74,92,76,75,90,73,78,72,68,80,63,86,70,80,80,47,71,63,60,57,51,53,54,48,50,63,64,45,47,58,61,51,51,51,51,51,50,50,54,53,51,51,50,52,50,53,54,57,71,67,48,69,96,70,76,62,89,93,61,63,91,81,64,82,56,81,90,71,91,84,77,94,76,85,85,71,94,69,64,65,66,55,51,84,78,79,45,73,67,41,41,51,50,14,49,52,50,50,55,72,69,49,62,77,62,84,39,39,46,77,47,97,64,50,84,84,47,102,62,78,87,64,47,78,42,80,88,42,81,93,41,49,95,42,52,26,43,81,55,86,82,85,79,83,85,77,82,76,85,125

Organism: Curvularia kusanoi (NCBI:txid90978)

pLDDT: mean 75.79, std 15.03, range [42.47, 96.94]

Foldseek 3Di:
DDDDPDDDDDDDPPPPPVDPDPCPPVVVVVVVVVVVVVVVVVVVVVVVVVVVVVVVVPDPPDDPVPDDPVCPDPDDDDDDDDDDDDCQLPAPVPDPVSVVRNVVVVVVVDDPPNQKDFDPCCVVDPDDFFDADCPDPVRHPTRMDGHDDDDDDDDDDD

Secondary structure (DSSP, 8-state):
------------------------HHHHHHHHHHHHHHHHHHHHHHHHHHHHHHHHHTS-SSPPTT--SSS-S--PPP---------TT---SS-HHHHHHHHHHHHHHSPTTTTEEE-TTGGGS--PPPB--SS-GGGTT--EEE------------

Sequence (158 aa):
MPFKYGQIRSENDDEQHPGPGRITFWSRVCDVTRKLQWPSIFLLLLVILSAQIQILHRQPASMPIGSDINSLVPTFGKSQKKFLKDTRYNSDHKTTASIAKAKEEWHKLAPKGGGFIEVPDYKSHTLPPPMHFNEMPQLRGKETFAIAVFHQMHYSRG